Protein AF-A6WVF4-F1 (afdb_monomer)

Mean predicted aligned error: 18.12 Å

Secondary structure (DSSP, 8-state):
--HHHHHHHHHHHHHHHTT--HHHHHHHHT--HHHHHHHHHHTT--S-TT-SPPPHHHHHHHHIIIIIS---HHHHHHT--STT--HHHHHHHHHHHHHHHHHHHT------HHHHHHHHHHSPP--S-HHHHHH--SSTTT-TT-GGG--

Organism: Brucella anthropi (strain ATCC 49188 / DSM 6882 / CCUG 24695 / JCM 21032 / LMG 3331 / NBRC 15819 / NCTC 12168 / Alc 37) (NCBI:txid439375)

Radius of gyration: 32.74 Å; Cα contacts (8 Å, |Δi|>4): 88; chains: 1; bounding box: 73×36×77 Å

Sequence (151 aa):
MSREDKELEAKIVQMVKDGVNQNEIRHQLKIGSKKLQEIVRRNGLNTGKFSAAWSEEELEIVERLHRKEGLSPGKIFKTGLLPGRSKASIATRCYNTTSLLRKQERAAPSISKEHEALMRQSIPDDTRSKTARIMGDPLPGRSALDMRRAA

Nearest PDB structures (foldseek):
  7aav-assembly1_L  TM=3.298E-01  e=8.779E-01  Homo sapiens
  2e18-assembly1_B  TM=4.424E-01  e=1.913E+00  Pyrococcus horikoshii OT3
  6dxo-assembly1_A  TM=4.866E-01  e=5.505E+00  Streptomyces venezuelae ATCC 10712
  8iuh-assembly1_4  TM=2.330E-01  e=1.913E+00  Homo sapiens

InterPro domains:
  IPR001005 SANT/Myb domain [cd00167] (53-96)

Solvent-accessible surface area (backbone atoms only — not comparable to full-atom values): 9274 Å² total; per-residue (Å²): 132,59,74,67,57,53,53,52,49,53,52,51,54,49,43,55,73,73,64,55,54,68,70,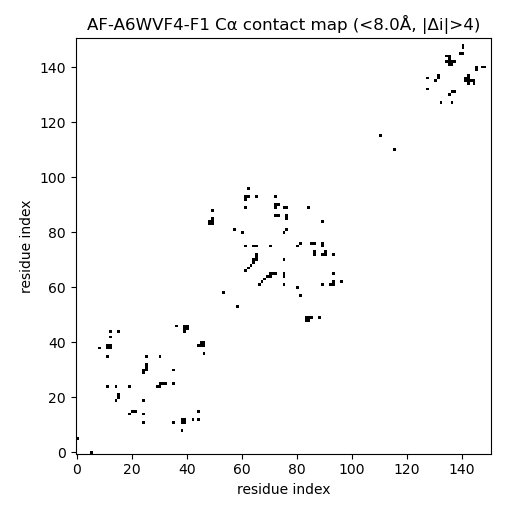55,53,28,64,76,69,70,49,57,73,64,62,54,52,50,54,34,55,75,68,69,43,70,89,58,71,80,68,71,78,81,48,73,69,58,50,51,52,51,45,45,42,41,67,75,66,60,45,51,42,73,56,55,52,70,67,57,82,57,78,73,60,49,54,65,58,48,35,54,48,58,52,49,56,54,50,54,48,52,50,58,73,63,51,62,78,73,75,45,74,65,58,51,51,54,54,56,70,71,50,79,81,79,83,64,52,77,62,33,72,74,72,28,39,90,54,89,87,64,21,94,77,53,66,88,72,80,117

pLDDT: mean 76.62, std 12.69, range [43.72, 91.75]

Foldseek 3Di:
DDPVLVVLLVVLVVCLVVVHDPVVNCVVVVDDPVSSVVSCVVVVNDPPLPPDDQDPVNLVLLCCCCPVVVDALVVSVVVCPDPSHDSVSSNVSSVVVVVVVVVVVPPPPPCPPVNVVVVVVVDDDDPDDPCCVVQNDPPAPGGPPNCPPVD

Structure (mmCIF, N/CA/C/O backbone):
data_AF-A6WVF4-F1
#
_entry.id   AF-A6WVF4-F1
#
loop_
_atom_site.group_PDB
_atom_site.id
_atom_site.type_symbol
_atom_site.label_atom_id
_atom_site.label_alt_id
_atom_site.label_comp_id
_atom_site.label_asym_id
_atom_site.label_entity_id
_atom_site.label_seq_id
_atom_site.pdbx_PDB_ins_code
_atom_site.Cartn_x
_atom_site.Cartn_y
_atom_site.Cartn_z
_atom_site.occupancy
_atom_site.B_iso_or_equiv
_atom_site.auth_seq_id
_atom_site.auth_comp_id
_atom_site.auth_asym_id
_atom_site.auth_atom_id
_atom_site.pdbx_PDB_model_num
ATOM 1 N N . MET A 1 1 ? -5.321 -10.703 38.599 1.00 59.97 1 MET A N 1
ATOM 2 C CA . MET A 1 1 ? -5.997 -9.467 38.145 1.00 59.97 1 MET A CA 1
ATOM 3 C C . MET A 1 1 ? -6.991 -9.055 39.209 1.00 59.97 1 MET A C 1
ATOM 5 O O . MET A 1 1 ? -7.750 -9.921 39.643 1.00 59.97 1 MET A O 1
ATOM 9 N N . SER A 1 2 ? -6.955 -7.797 39.652 1.00 79.81 2 SER A N 1
ATOM 10 C CA . SER A 1 2 ? -7.959 -7.263 40.580 1.00 79.81 2 SER A CA 1
ATOM 11 C C . SER A 1 2 ? -9.338 -7.222 39.897 1.00 79.81 2 SER A C 1
ATOM 13 O O . SER A 1 2 ? -9.430 -7.302 38.668 1.00 79.81 2 SER A O 1
ATOM 15 N N . ARG A 1 3 ? -10.429 -7.141 40.672 1.00 80.94 3 ARG A N 1
ATOM 16 C CA . ARG A 1 3 ? -11.785 -6.965 40.108 1.00 80.94 3 ARG A CA 1
ATOM 17 C C . ARG A 1 3 ? -11.878 -5.692 39.258 1.00 80.94 3 ARG A C 1
ATOM 19 O O . ARG A 1 3 ? -12.453 -5.731 38.177 1.00 80.94 3 ARG A O 1
ATOM 26 N N . GLU A 1 4 ? -11.216 -4.630 39.699 1.00 81.50 4 GLU A N 1
ATOM 27 C CA . GLU A 1 4 ? -11.175 -3.327 39.028 1.00 81.50 4 GLU A CA 1
ATOM 28 C C . GLU A 1 4 ? -10.526 -3.399 37.638 1.00 81.50 4 GLU A C 1
ATOM 30 O O . GLU A 1 4 ? -11.026 -2.805 36.685 1.00 81.50 4 GLU A O 1
ATOM 35 N N . ASP A 1 5 ? -9.452 -4.184 37.481 1.00 82.12 5 ASP A N 1
ATOM 36 C CA . ASP A 1 5 ? -8.812 -4.370 36.174 1.00 82.12 5 ASP A CA 1
ATOM 37 C C . ASP A 1 5 ? -9.736 -5.100 35.182 1.00 82.12 5 ASP A C 1
ATOM 39 O O . ASP A 1 5 ? -9.744 -4.764 34.000 1.00 82.12 5 ASP A O 1
ATOM 43 N N . LYS A 1 6 ? -10.552 -6.059 35.649 1.00 85.06 6 LYS A N 1
ATOM 44 C CA . LYS A 1 6 ? -11.516 -6.783 34.795 1.00 85.06 6 LYS A CA 1
ATOM 45 C C . LYS A 1 6 ? -12.655 -5.884 34.314 1.00 85.06 6 LYS A C 1
ATOM 47 O O . LYS A 1 6 ? -13.064 -5.979 33.159 1.00 85.06 6 LYS A O 1
ATOM 52 N N . GLU A 1 7 ? -13.162 -5.014 35.182 1.00 87.38 7 GLU A N 1
ATOM 53 C CA . GLU A 1 7 ? -14.213 -4.050 34.829 1.00 87.38 7 GLU A CA 1
ATOM 54 C C . GLU A 1 7 ? -13.704 -3.005 33.832 1.00 87.38 7 GLU A C 1
ATOM 56 O O . GLU A 1 7 ? -14.380 -2.676 32.854 1.00 87.38 7 GLU A O 1
ATOM 61 N N . LEU A 1 8 ? -12.472 -2.532 34.033 1.00 86.44 8 LEU A N 1
ATOM 62 C CA . LEU A 1 8 ? -11.804 -1.611 33.123 1.00 86.44 8 LEU A CA 1
ATOM 63 C C . LEU A 1 8 ? -11.554 -2.253 31.749 1.00 86.44 8 LEU A C 1
ATOM 65 O O . LEU A 1 8 ? -11.817 -1.621 30.725 1.00 86.44 8 LEU A O 1
ATOM 69 N N . GLU A 1 9 ? -11.116 -3.516 31.709 1.00 87.00 9 GLU A N 1
ATOM 70 C CA . GLU A 1 9 ? -10.988 -4.291 30.468 1.00 87.00 9 GLU A CA 1
ATOM 71 C C . GLU A 1 9 ? -12.330 -4.421 29.730 1.00 87.00 9 GLU A C 1
ATOM 73 O O . GLU A 1 9 ? -12.400 -4.117 28.537 1.00 87.00 9 GLU A O 1
ATOM 78 N N . ALA A 1 10 ? -13.407 -4.798 30.426 1.00 88.06 10 ALA A N 1
ATOM 79 C CA . ALA A 1 10 ? -14.737 -4.945 29.830 1.00 88.06 10 ALA A CA 1
ATOM 80 C C . ALA A 1 10 ? -15.262 -3.624 29.241 1.00 88.06 10 ALA A C 1
ATOM 82 O O . ALA A 1 10 ? -15.794 -3.599 28.129 1.00 88.06 10 ALA A O 1
ATOM 83 N N . LYS A 1 11 ? -15.049 -2.506 29.945 1.00 88.88 11 LYS A N 1
ATOM 84 C CA . LYS A 1 11 ? -15.460 -1.173 29.488 1.00 88.88 11 LYS A CA 1
ATOM 85 C C . LYS A 1 11 ? -14.690 -0.721 28.244 1.00 88.88 11 LYS A C 1
ATOM 87 O O . LYS A 1 11 ? -15.280 -0.142 27.334 1.00 88.88 11 LYS A O 1
ATOM 92 N N . ILE A 1 12 ? -13.390 -1.015 28.171 1.00 86.25 12 ILE A N 1
ATOM 93 C CA . ILE A 1 12 ? -12.573 -0.759 26.974 1.00 86.25 12 ILE A CA 1
ATOM 94 C C . ILE A 1 12 ? -13.072 -1.589 25.793 1.00 86.25 12 ILE A C 1
ATOM 96 O O . ILE A 1 12 ? -13.254 -1.046 24.707 1.00 86.25 12 ILE A O 1
ATOM 100 N N . VAL A 1 13 ? -13.307 -2.888 25.999 1.00 8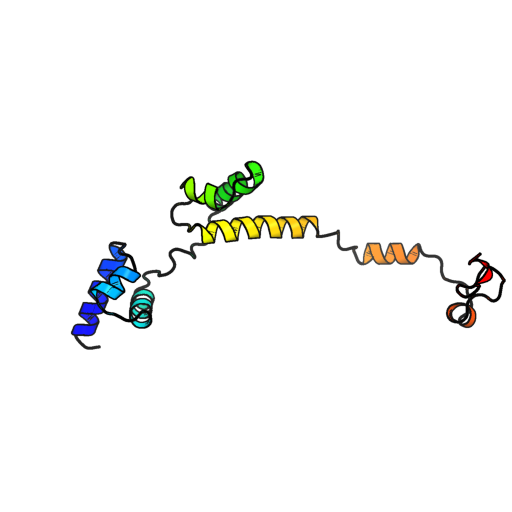6.12 13 VAL A N 1
ATOM 101 C CA . VAL A 1 13 ? -13.819 -3.794 24.959 1.00 86.12 13 VAL A CA 1
ATOM 102 C C . VAL A 1 13 ? -15.142 -3.278 24.400 1.00 86.12 13 VAL A C 1
ATOM 104 O O . VAL A 1 13 ? -15.311 -3.258 23.182 1.00 86.12 13 VAL A O 1
ATOM 107 N N . GLN A 1 14 ? -16.048 -2.819 25.266 1.00 87.62 14 GLN A N 1
ATOM 108 C CA . GLN A 1 14 ? -17.336 -2.274 24.851 1.00 87.62 14 GLN A CA 1
ATOM 109 C C . GLN A 1 14 ? -17.175 -0.998 24.013 1.00 87.62 14 GLN A C 1
ATOM 111 O O . GLN A 1 14 ? -17.619 -0.969 22.872 1.00 87.62 14 GLN A O 1
ATOM 116 N N . MET A 1 15 ? -16.427 0.002 24.493 1.00 84.88 15 MET A N 1
ATOM 117 C CA . MET A 1 15 ? -16.216 1.250 23.738 1.00 84.88 15 MET A CA 1
ATOM 118 C C . MET A 1 15 ? -15.500 1.039 22.397 1.00 84.88 15 MET A C 1
ATOM 120 O O . MET A 1 15 ? -15.745 1.766 21.436 1.00 84.88 15 MET A O 1
ATOM 124 N N . VAL A 1 16 ? -14.610 0.045 22.314 1.00 82.25 16 VAL A N 1
ATOM 125 C CA . VAL A 1 16 ? -13.949 -0.319 21.054 1.00 82.25 16 VAL A CA 1
ATOM 126 C C . VAL A 1 16 ? -14.937 -0.968 20.081 1.00 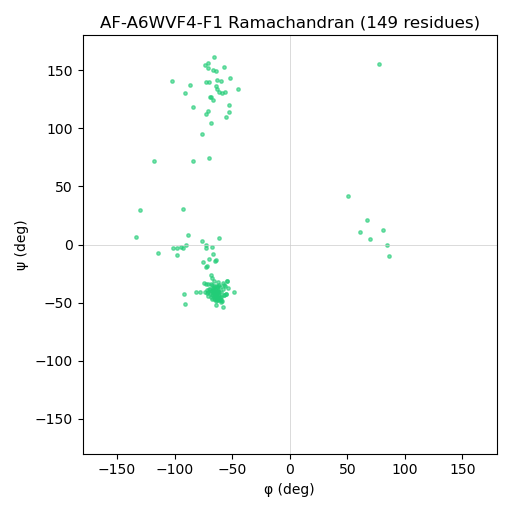82.25 16 VAL A C 1
ATOM 128 O O . VAL A 1 16 ? -14.877 -0.670 18.888 1.00 82.25 16 VAL A O 1
ATOM 131 N N . LYS A 1 17 ? -15.863 -1.808 20.564 1.00 81.00 17 LYS A N 1
ATOM 132 C CA . LYS A 1 17 ? -16.960 -2.363 19.748 1.00 81.00 17 LYS A CA 1
ATOM 133 C C . LYS A 1 17 ? -17.933 -1.281 19.281 1.00 81.00 17 LYS A C 1
ATOM 135 O O . LYS A 1 17 ? -18.353 -1.317 18.130 1.00 81.00 17 LYS A O 1
ATOM 140 N N . ASP A 1 18 ? -18.197 -0.292 20.129 1.00 80.19 18 ASP A N 1
ATOM 141 C CA . ASP A 1 18 ? -19.053 0.861 19.823 1.00 80.19 18 ASP A CA 1
ATOM 142 C C . ASP A 1 18 ? -18.380 1.858 18.851 1.00 80.19 18 ASP A C 1
ATOM 144 O O . ASP A 1 18 ? -18.985 2.838 18.423 1.00 80.19 18 ASP A O 1
ATOM 148 N N . GLY A 1 19 ? -17.121 1.613 18.464 1.00 75.56 19 GLY A N 1
ATOM 149 C CA . GLY A 1 19 ? -16.410 2.390 17.448 1.00 75.56 19 GLY A CA 1
ATOM 150 C C . GLY A 1 19 ? -15.799 3.701 17.948 1.00 75.56 19 GLY A C 1
ATOM 151 O O . GLY A 1 19 ? -15.354 4.507 17.126 1.00 75.56 19 GLY A O 1
ATOM 152 N N . VAL A 1 20 ? -15.732 3.909 19.267 1.00 78.25 20 VAL A N 1
ATOM 153 C CA . VAL A 1 20 ? -15.150 5.110 19.882 1.00 78.25 20 VAL A CA 1
ATOM 154 C C . VAL A 1 20 ? -13.658 5.215 19.548 1.00 78.25 20 VAL A C 1
ATOM 156 O O . VAL A 1 20 ? -12.921 4.225 19.501 1.00 78.25 20 VAL A O 1
ATOM 159 N N . ASN A 1 21 ? -13.184 6.440 19.307 1.00 79.69 21 ASN A N 1
ATOM 160 C CA . ASN A 1 21 ? -11.784 6.686 18.980 1.00 79.69 21 ASN A CA 1
ATOM 161 C C . ASN A 1 21 ? -10.867 6.302 20.159 1.00 79.69 21 ASN A C 1
ATOM 163 O O . ASN A 1 21 ? -11.112 6.666 21.308 1.00 79.69 21 ASN A O 1
ATOM 167 N N . GLN A 1 22 ? -9.748 5.626 19.880 1.00 77.69 22 GLN A N 1
ATOM 168 C CA . GLN A 1 22 ? -8.774 5.224 20.901 1.00 77.69 22 GLN A CA 1
ATOM 169 C C . GLN A 1 22 ? -8.230 6.410 21.706 1.00 77.69 22 GLN A C 1
ATOM 171 O O . GLN A 1 22 ? -7.985 6.272 22.902 1.00 77.69 22 GLN A O 1
ATOM 176 N N . ASN A 1 23 ? -8.064 7.584 21.086 1.00 79.31 23 ASN A N 1
ATOM 177 C CA . ASN A 1 23 ? -7.631 8.779 21.812 1.00 79.31 23 ASN A CA 1
ATOM 178 C C . ASN A 1 23 ? -8.655 9.197 22.871 1.00 79.31 23 ASN A C 1
ATOM 180 O O . ASN A 1 23 ? -8.275 9.523 23.992 1.00 79.31 23 ASN A O 1
ATOM 184 N N . GLU A 1 24 ? -9.935 9.124 22.529 1.00 82.12 24 GLU A N 1
ATOM 185 C CA . GLU A 1 24 ? -11.043 9.486 23.405 1.00 82.12 24 GLU A CA 1
ATOM 186 C C . GLU A 1 24 ? -11.191 8.492 24.562 1.00 82.12 24 GLU A C 1
ATOM 188 O O . GLU A 1 24 ? -11.266 8.908 25.716 1.00 82.12 24 GLU A O 1
ATOM 193 N N . ILE A 1 25 ? -11.060 7.188 24.289 1.00 84.69 25 ILE A N 1
ATOM 194 C CA . ILE A 1 25 ? -11.029 6.132 25.316 1.00 84.69 25 ILE A CA 1
ATOM 195 C C . ILE A 1 25 ? -9.908 6.381 26.338 1.00 84.69 25 ILE A C 1
ATOM 197 O O . ILE A 1 25 ? -10.124 6.259 27.546 1.00 84.69 25 ILE A O 1
ATOM 201 N N . ARG A 1 26 ? -8.707 6.767 25.879 1.00 87.38 26 ARG A N 1
ATOM 202 C CA . ARG A 1 26 ? -7.582 7.079 26.780 1.00 87.38 26 ARG A CA 1
ATOM 203 C C . ARG A 1 26 ? -7.871 8.283 27.668 1.00 87.38 26 ARG A C 1
ATOM 205 O O . ARG A 1 26 ? -7.506 8.246 28.838 1.00 87.38 26 ARG A O 1
ATOM 212 N N . HIS A 1 27 ? -8.497 9.332 27.131 1.00 86.19 27 HIS A N 1
ATOM 213 C CA . HIS A 1 27 ? -8.827 10.530 27.904 1.00 86.19 27 HIS A CA 1
ATOM 214 C C . HIS A 1 27 ? -9.947 10.266 28.914 1.00 86.19 27 HIS A C 1
ATOM 216 O O . HIS A 1 27 ? -9.802 10.641 30.076 1.00 86.19 27 HIS A O 1
ATOM 222 N N . GLN A 1 28 ? -11.012 9.569 28.508 1.00 85.88 28 GLN A N 1
ATOM 223 C CA . GLN A 1 28 ? -12.149 9.258 29.378 1.00 85.88 28 GLN A CA 1
ATOM 224 C C . GLN A 1 28 ? -11.765 8.322 30.527 1.00 85.88 28 GLN A C 1
ATOM 226 O O . GLN A 1 28 ? -12.163 8.547 31.667 1.00 85.88 28 GLN A O 1
ATOM 231 N N . LEU A 1 29 ? -10.966 7.287 30.250 1.00 85.81 29 LEU A N 1
ATOM 232 C CA . LEU A 1 29 ? -10.553 6.320 31.270 1.00 85.81 29 LEU A CA 1
ATOM 233 C C . LEU A 1 29 ? -9.218 6.669 31.949 1.00 85.81 29 LEU A C 1
ATOM 235 O O . LEU A 1 29 ? -8.791 5.949 32.848 1.00 85.81 29 LEU A O 1
ATOM 239 N N . LYS A 1 30 ? -8.545 7.747 31.521 1.00 87.38 30 LYS A N 1
ATOM 240 C CA . LYS A 1 30 ? -7.204 8.156 31.983 1.00 87.38 30 LYS A CA 1
ATOM 241 C C . LYS A 1 30 ? -6.172 7.018 31.922 1.00 87.38 30 LYS A C 1
ATOM 243 O O . LYS A 1 30 ? -5.354 6.848 32.823 1.00 87.38 30 LYS A O 1
ATOM 248 N N . ILE A 1 31 ? -6.200 6.231 30.844 1.00 87.50 31 ILE A N 1
ATOM 249 C CA . ILE A 1 31 ? -5.328 5.058 30.660 1.00 87.50 31 ILE A CA 1
ATOM 250 C C . ILE A 1 31 ? -4.179 5.386 29.701 1.00 87.50 31 ILE A C 1
ATOM 252 O O . ILE A 1 31 ? -4.364 6.026 28.665 1.00 87.50 31 ILE A O 1
ATOM 256 N N . GLY A 1 32 ? -2.983 4.878 30.008 1.00 83.62 32 GLY A N 1
ATOM 257 C CA . GLY A 1 32 ? -1.825 4.954 29.119 1.00 83.62 32 GLY A CA 1
ATOM 258 C C . GLY A 1 32 ? -1.980 4.138 27.826 1.00 83.62 32 GLY A C 1
ATOM 259 O O . GLY A 1 32 ? -2.607 3.078 27.794 1.00 83.62 32 GLY A O 1
ATOM 260 N N . SER A 1 33 ? -1.329 4.593 26.749 1.00 81.12 33 SER A N 1
ATOM 261 C CA . SER A 1 33 ? -1.420 3.969 25.416 1.00 81.12 33 SER A CA 1
ATOM 262 C C . SER A 1 33 ? -1.034 2.484 25.394 1.00 81.12 33 SER A C 1
ATOM 264 O O . SER A 1 33 ? -1.637 1.712 24.654 1.00 81.12 33 SER A O 1
ATOM 266 N N . LYS A 1 34 ? -0.046 2.074 26.203 1.00 82.94 34 LYS A N 1
ATOM 267 C CA . LYS A 1 34 ? 0.411 0.676 26.272 1.00 82.94 34 LYS A CA 1
ATOM 268 C C . LYS A 1 34 ? -0.670 -0.256 26.829 1.00 82.94 34 LYS A C 1
ATOM 270 O O . LYS A 1 34 ? -0.941 -1.280 26.213 1.00 82.94 34 LYS A O 1
ATOM 275 N N . LYS A 1 35 ? -1.322 0.131 27.935 1.00 84.06 35 LYS A N 1
ATOM 276 C CA . LYS A 1 35 ? -2.358 -0.682 28.599 1.00 84.06 35 LYS A CA 1
ATOM 277 C C . LYS A 1 35 ? -3.593 -0.837 27.701 1.00 84.06 35 LYS A C 1
ATOM 279 O O . LYS A 1 35 ? -4.092 -1.944 27.549 1.00 84.06 35 LYS A O 1
ATOM 284 N N . LEU A 1 36 ? -4.012 0.227 27.006 1.00 83.94 36 LEU A N 1
ATOM 285 C CA . LEU A 1 36 ? -5.087 0.143 26.006 1.00 83.94 36 LEU A CA 1
ATOM 286 C C . LEU A 1 36 ? -4.740 -0.835 24.869 1.00 83.94 36 LEU A C 1
ATOM 288 O O . LEU A 1 36 ? -5.535 -1.710 24.545 1.00 83.94 36 LEU A O 1
ATOM 292 N N . GLN A 1 37 ? -3.547 -0.715 24.278 1.00 81.12 37 GLN A N 1
ATOM 293 C CA . GLN A 1 37 ? -3.122 -1.596 23.185 1.00 81.12 37 GLN A CA 1
ATOM 294 C C . GLN A 1 37 ? -2.989 -3.059 23.618 1.00 81.12 37 GLN A C 1
ATOM 296 O O . GLN A 1 37 ? -3.285 -3.952 22.829 1.00 81.12 37 GLN A O 1
ATOM 301 N N . GLU A 1 38 ? -2.544 -3.315 24.848 1.00 84.44 38 GLU A N 1
ATOM 302 C CA . GLU A 1 38 ? -2.436 -4.666 25.396 1.00 84.44 38 GLU A CA 1
ATOM 303 C C . GLU A 1 38 ? -3.808 -5.328 25.549 1.00 84.44 38 GLU A C 1
ATOM 305 O O . GLU A 1 38 ? -3.989 -6.452 25.086 1.00 84.44 38 GLU A O 1
ATOM 310 N N . ILE A 1 39 ? -4.785 -4.612 26.111 1.00 84.00 39 ILE A N 1
ATOM 311 C CA . ILE A 1 39 ? -6.156 -5.107 26.305 1.00 84.00 39 ILE A CA 1
ATOM 312 C C . ILE A 1 39 ? -6.837 -5.353 24.959 1.00 84.00 39 ILE A C 1
ATOM 314 O O . ILE A 1 39 ? -7.471 -6.387 24.753 1.00 84.00 39 ILE A O 1
ATOM 318 N N . VAL A 1 40 ? -6.668 -4.428 24.018 1.00 78.50 40 VAL A N 1
ATOM 319 C CA . VAL A 1 40 ? -7.231 -4.543 22.671 1.00 78.50 40 VAL A CA 1
ATOM 320 C C . VAL A 1 40 ? -6.619 -5.744 21.931 1.00 78.50 40 VAL A C 1
ATOM 322 O O . VAL A 1 40 ? -7.358 -6.571 21.400 1.00 78.50 40 VAL A O 1
ATOM 325 N N . ARG A 1 41 ? -5.293 -5.938 22.015 1.00 79.94 41 ARG A N 1
ATOM 326 C CA . ARG A 1 41 ? -4.596 -7.109 21.453 1.00 79.94 41 ARG A CA 1
ATOM 327 C C . ARG A 1 41 ? -5.038 -8.424 22.102 1.00 79.94 41 ARG A C 1
ATOM 329 O O . ARG A 1 41 ? -5.283 -9.390 21.387 1.00 79.94 41 ARG A O 1
ATOM 336 N N . ARG A 1 42 ? -5.150 -8.466 23.436 1.00 81.38 42 ARG A N 1
ATOM 337 C CA . ARG A 1 42 ? -5.556 -9.662 24.200 1.00 81.38 42 ARG A CA 1
ATOM 338 C C . ARG A 1 42 ? -6.967 -10.123 23.831 1.00 81.38 42 ARG A C 1
ATOM 340 O O . ARG A 1 42 ? -7.215 -11.319 23.778 1.00 81.38 42 ARG A O 1
ATOM 347 N N . ASN A 1 43 ? -7.862 -9.183 23.536 1.00 78.38 43 ASN A N 1
ATOM 348 C CA . ASN A 1 43 ? -9.244 -9.475 23.159 1.00 78.38 43 ASN A CA 1
ATOM 349 C C . ASN A 1 43 ? -9.443 -9.696 21.650 1.00 78.38 43 ASN A C 1
ATOM 351 O O . ASN A 1 43 ? -10.583 -9.747 21.195 1.00 78.38 43 ASN A O 1
ATOM 355 N N . GLY A 1 44 ? -8.366 -9.772 20.855 1.00 67.75 44 GLY A N 1
ATOM 356 C CA . GLY A 1 44 ? -8.460 -9.923 19.397 1.00 67.75 44 GLY A CA 1
ATOM 357 C C . GLY A 1 44 ? -9.186 -8.765 18.702 1.00 67.75 44 GLY A C 1
ATOM 358 O O . GLY A 1 44 ? -9.497 -8.842 17.515 1.00 67.75 44 GLY A O 1
ATOM 359 N N . LEU A 1 45 ? -9.454 -7.679 19.431 1.00 67.38 45 LEU A N 1
ATOM 360 C CA . LEU A 1 45 ? -10.015 -6.461 18.885 1.00 67.38 45 LEU A CA 1
ATOM 361 C C . LEU A 1 45 ? -8.889 -5.815 18.099 1.00 67.38 45 LEU A C 1
ATOM 363 O O . LEU A 1 45 ? -7.849 -5.444 18.635 1.00 67.38 45 LEU A O 1
ATOM 367 N N . ASN A 1 46 ? -9.035 -5.770 16.789 1.00 55.56 46 ASN A N 1
ATOM 368 C CA . ASN A 1 46 ? -7.943 -5.333 15.951 1.00 55.56 46 ASN A CA 1
ATOM 369 C C . ASN A 1 46 ? -7.730 -3.817 16.142 1.00 55.56 46 ASN A C 1
ATOM 371 O O . ASN A 1 46 ? -8.575 -3.010 15.759 1.00 55.56 46 ASN A O 1
ATOM 375 N N . THR A 1 47 ? -6.576 -3.406 16.686 1.00 51.91 47 THR A N 1
ATOM 376 C CA . THR A 1 47 ? -6.065 -2.032 16.498 1.00 51.91 47 THR A CA 1
ATOM 377 C C . THR A 1 47 ? -5.727 -1.764 15.027 1.00 51.91 47 THR A C 1
ATOM 379 O O . THR A 1 47 ? -5.562 -0.616 14.619 1.00 51.91 47 THR A O 1
ATOM 382 N N . GLY A 1 48 ? -5.643 -2.813 14.210 1.00 45.28 48 GLY A N 1
ATOM 383 C CA . GLY A 1 48 ? -5.406 -2.757 12.782 1.00 45.28 48 GLY A CA 1
ATOM 384 C C . GLY A 1 48 ? -6.681 -2.533 11.981 1.00 45.28 48 GLY A C 1
ATOM 385 O O . GLY A 1 48 ? -7.062 -3.388 11.191 1.00 45.28 48 GLY A O 1
ATOM 386 N N . LYS A 1 49 ? -7.243 -1.322 12.038 1.00 47.66 49 LYS A N 1
ATOM 387 C CA . LYS A 1 49 ? -8.085 -0.802 10.940 1.00 47.66 49 LYS A CA 1
ATOM 388 C C . LYS A 1 49 ? -7.317 -0.667 9.603 1.00 47.66 49 LYS A C 1
ATOM 390 O O . LYS A 1 49 ? -7.864 -0.144 8.645 1.00 47.66 49 LYS A O 1
ATOM 395 N N . PHE A 1 50 ? -6.055 -1.109 9.509 1.00 47.44 50 PHE A N 1
ATOM 396 C CA . PHE A 1 50 ? -5.169 -0.796 8.380 1.00 47.44 50 PHE A CA 1
ATOM 397 C C . PHE A 1 50 ? -4.390 -1.972 7.780 1.00 47.44 50 PHE A C 1
ATOM 399 O O . PHE A 1 50 ? -3.574 -1.737 6.894 1.00 47.44 50 PHE A O 1
ATOM 406 N N . SER A 1 51 ? -4.636 -3.217 8.199 1.00 50.72 51 SER A N 1
ATOM 407 C CA . SER A 1 51 ? -3.924 -4.384 7.647 1.00 50.72 51 SER A CA 1
ATOM 408 C C . SER A 1 51 ? -4.852 -5.520 7.213 1.00 50.72 51 SER A C 1
ATOM 410 O O . SER A 1 51 ? -4.459 -6.684 7.241 1.00 50.72 51 SER A O 1
ATOM 412 N N . ALA A 1 52 ? -6.078 -5.215 6.783 1.00 63.62 52 ALA A N 1
ATOM 413 C CA . ALA A 1 52 ? -6.747 -6.145 5.880 1.00 63.62 52 ALA A CA 1
ATOM 414 C C . ALA A 1 52 ? -5.883 -6.244 4.612 1.00 63.62 52 ALA A C 1
ATOM 416 O O . ALA A 1 52 ? -5.453 -5.211 4.084 1.00 63.62 52 ALA A O 1
ATOM 417 N N . ALA A 1 53 ? -5.590 -7.456 4.141 1.00 74.06 53 ALA A N 1
ATOM 418 C CA . ALA A 1 53 ? -5.007 -7.632 2.814 1.00 74.06 53 ALA A CA 1
ATOM 419 C C . ALA A 1 53 ? -5.872 -6.874 1.790 1.00 74.06 53 ALA A C 1
ATOM 421 O O . ALA A 1 53 ? -7.081 -6.751 1.982 1.00 74.06 53 ALA A O 1
ATOM 422 N N . TRP A 1 54 ? -5.253 -6.265 0.779 1.00 81.69 54 TRP A N 1
ATOM 423 C CA . TRP A 1 54 ? -6.004 -5.572 -0.271 1.00 81.69 54 TRP A CA 1
ATOM 424 C C . TRP A 1 54 ? -6.796 -6.605 -1.068 1.00 81.69 54 TRP A C 1
ATOM 426 O O . TRP A 1 54 ? -6.189 -7.557 -1.562 1.00 81.69 54 TRP A O 1
ATOM 436 N N . SER A 1 55 ? -8.115 -6.435 -1.167 1.00 86.00 55 SER A N 1
ATOM 437 C CA . SER A 1 55 ? -8.915 -7.288 -2.047 1.00 86.00 55 SER A CA 1
ATOM 438 C C . SER A 1 55 ? -8.631 -6.940 -3.507 1.00 86.00 55 SER A C 1
ATOM 440 O O . SER A 1 55 ? -8.196 -5.831 -3.824 1.00 86.00 55 SER A O 1
ATOM 442 N N . GLU A 1 56 ? -8.870 -7.888 -4.407 1.00 84.31 56 GLU A N 1
ATOM 443 C CA . GLU A 1 56 ? -8.656 -7.681 -5.841 1.00 84.31 56 GLU A CA 1
ATOM 444 C C . GLU A 1 56 ? -9.536 -6.546 -6.394 1.00 84.31 56 GLU A C 1
ATOM 446 O O . GLU A 1 56 ? -9.059 -5.705 -7.152 1.00 84.31 56 GLU A O 1
ATOM 451 N N . GLU A 1 57 ? -10.764 -6.418 -5.887 1.00 87.12 57 GLU A N 1
ATOM 452 C CA . GLU A 1 57 ? -11.675 -5.308 -6.195 1.00 87.12 57 GLU A CA 1
ATOM 453 C C . GLU A 1 57 ? -11.111 -3.947 -5.753 1.00 87.12 57 GLU A C 1
ATOM 455 O O . GLU A 1 57 ? -11.125 -2.974 -6.511 1.00 87.12 57 GLU A O 1
ATOM 460 N N . GLU A 1 58 ? -10.563 -3.857 -4.533 1.00 88.12 58 GLU A N 1
ATOM 461 C CA . GLU A 1 58 ? -9.941 -2.623 -4.042 1.00 88.12 58 GLU A CA 1
ATOM 462 C C . GLU A 1 58 ? -8.717 -2.242 -4.888 1.00 88.12 58 GLU A C 1
ATOM 464 O O . GLU A 1 58 ? -8.460 -1.058 -5.126 1.00 88.12 58 GLU A O 1
ATOM 469 N N . LEU A 1 59 ? -7.955 -3.240 -5.346 1.00 87.50 59 LEU A N 1
ATOM 470 C CA . LEU A 1 59 ? -6.800 -3.036 -6.216 1.00 87.50 59 LEU A CA 1
ATOM 471 C C . LEU A 1 59 ? -7.208 -2.504 -7.587 1.00 87.50 59 LEU A C 1
ATOM 473 O O . LEU A 1 59 ? -6.580 -1.556 -8.065 1.00 87.50 59 LEU A O 1
ATOM 477 N N . GLU A 1 60 ? -8.263 -3.052 -8.182 1.00 88.75 60 GLU A N 1
ATOM 478 C CA . GLU A 1 60 ? -8.765 -2.609 -9.480 1.00 88.75 60 GLU A CA 1
ATOM 479 C C . GLU A 1 60 ? -9.298 -1.170 -9.418 1.00 88.75 60 GLU A C 1
ATOM 481 O O . GLU A 1 60 ? -9.034 -0.361 -10.312 1.00 88.75 60 GLU A O 1
ATOM 486 N N . ILE A 1 61 ? -9.969 -0.799 -8.322 1.00 89.94 61 ILE A N 1
ATOM 487 C CA . ILE A 1 61 ? -10.412 0.581 -8.083 1.00 89.94 61 ILE A CA 1
ATOM 488 C C . ILE A 1 61 ? -9.212 1.531 -8.015 1.00 89.94 61 ILE A C 1
ATOM 490 O O . ILE A 1 61 ? -9.221 2.583 -8.662 1.00 89.94 61 ILE A O 1
ATOM 494 N N . VAL A 1 62 ? -8.174 1.178 -7.248 1.00 89.12 62 VAL A N 1
ATOM 495 C CA . VAL A 1 62 ? -6.958 1.999 -7.145 1.00 89.12 62 VAL A CA 1
ATOM 496 C C . VAL A 1 62 ? -6.265 2.111 -8.498 1.00 89.12 62 VAL A C 1
ATOM 498 O O . VAL A 1 62 ? -5.864 3.212 -8.874 1.00 89.12 62 VAL A O 1
ATOM 501 N N . GLU A 1 63 ? -6.150 1.017 -9.251 1.00 87.94 63 GLU A N 1
ATOM 502 C CA . GLU A 1 63 ? -5.533 1.041 -10.573 1.00 87.94 63 GLU A CA 1
ATOM 503 C C . GLU A 1 63 ? -6.337 1.907 -11.546 1.00 87.94 63 GLU A C 1
ATOM 505 O O . GLU A 1 63 ? -5.771 2.795 -12.180 1.00 87.94 63 GLU A O 1
ATOM 510 N N . ARG A 1 64 ? -7.658 1.737 -11.626 1.00 89.88 64 ARG A N 1
ATOM 511 C CA . ARG A 1 64 ? -8.510 2.551 -12.500 1.00 89.88 64 ARG A CA 1
ATOM 512 C C . ARG A 1 64 ? -8.379 4.040 -12.178 1.00 89.88 64 ARG A C 1
ATOM 514 O O . ARG A 1 64 ? -8.040 4.828 -13.059 1.00 89.88 64 ARG A O 1
ATOM 521 N N . LEU A 1 65 ? -8.580 4.424 -10.919 1.00 90.62 65 LEU A N 1
ATOM 522 C CA . LEU A 1 65 ? -8.605 5.834 -10.526 1.00 90.62 65 LEU A CA 1
ATOM 523 C C . LEU A 1 65 ? -7.217 6.484 -10.593 1.00 90.62 65 LEU A C 1
ATOM 525 O O . LEU A 1 65 ? -7.080 7.628 -11.021 1.00 90.62 65 LEU A O 1
ATOM 529 N N . HIS A 1 66 ? -6.168 5.780 -10.166 1.00 90.06 66 HIS A N 1
ATOM 530 C CA . HIS A 1 66 ? -4.825 6.352 -10.133 1.00 90.06 66 HIS A CA 1
ATOM 531 C C . HIS A 1 66 ? -4.131 6.304 -11.498 1.00 90.06 66 HIS A C 1
ATOM 533 O O . HIS A 1 66 ? -3.470 7.269 -11.874 1.00 90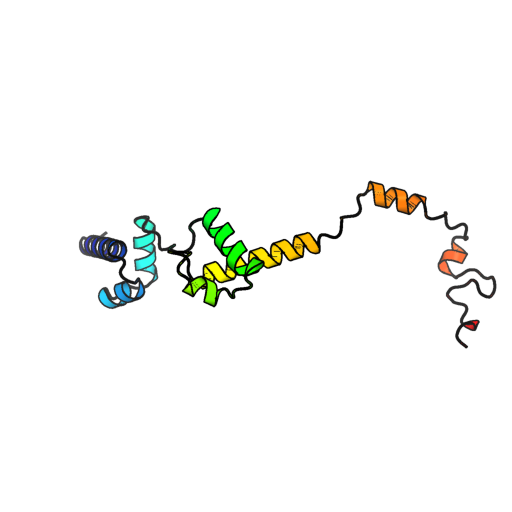.06 66 HIS A O 1
ATOM 539 N N . ARG A 1 67 ? -4.277 5.200 -12.244 1.00 83.19 67 ARG A N 1
ATOM 540 C CA . ARG A 1 67 ? -3.570 4.967 -13.513 1.00 83.19 67 ARG A CA 1
ATOM 541 C C . ARG A 1 67 ? -4.354 5.468 -14.718 1.00 83.19 67 ARG A C 1
ATOM 543 O O . ARG A 1 67 ? -3.780 6.175 -15.536 1.00 83.19 67 ARG A O 1
ATOM 550 N N . LYS A 1 68 ? -5.633 5.092 -14.850 1.00 85.19 68 LYS A N 1
ATOM 551 C CA . LYS A 1 68 ? -6.436 5.465 -16.031 1.00 85.19 68 LYS A CA 1
ATOM 552 C C . LYS A 1 68 ? -6.919 6.910 -15.939 1.00 85.19 68 LYS A C 1
ATOM 554 O O . LYS A 1 68 ? -6.866 7.631 -16.925 1.00 85.19 68 LYS A O 1
ATOM 559 N N . GLU A 1 69 ? -7.344 7.336 -14.753 1.00 89.25 69 GLU A N 1
ATOM 560 C CA . GLU A 1 69 ? -7.903 8.680 -14.541 1.00 89.25 69 GLU A CA 1
ATOM 561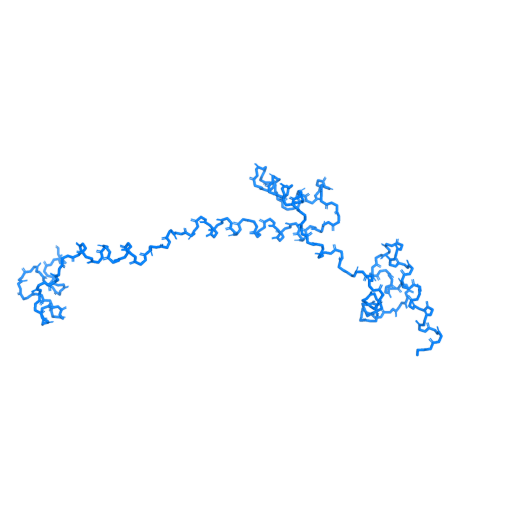 C C . GLU A 1 69 ? -6.888 9.691 -13.975 1.00 89.25 69 GLU A C 1
ATOM 563 O O . GLU A 1 69 ? -7.175 10.886 -13.905 1.00 89.25 69 GLU A O 1
ATOM 568 N N . GLY A 1 70 ? -5.694 9.246 -13.563 1.00 87.44 70 GLY A N 1
ATOM 569 C CA . GLY A 1 70 ? -4.627 10.134 -13.083 1.00 87.44 70 GLY A CA 1
ATOM 570 C C . GLY A 1 70 ? -4.934 10.839 -11.755 1.00 87.44 70 GLY A C 1
ATOM 571 O O . GLY A 1 70 ? -4.349 11.880 -11.443 1.00 87.44 70 GLY A O 1
ATOM 572 N N . LEU A 1 71 ? -5.866 10.317 -10.954 1.00 91.75 71 LEU A N 1
ATOM 573 C CA . LEU A 1 71 ? -6.268 10.952 -9.704 1.00 91.75 71 LEU A CA 1
ATOM 574 C C . LEU A 1 71 ? -5.180 10.815 -8.634 1.00 91.75 71 LEU A C 1
ATOM 576 O O . LEU A 1 71 ? -4.561 9.764 -8.446 1.00 91.75 71 LEU A O 1
ATOM 580 N N . SER A 1 72 ? -4.976 11.887 -7.865 1.00 90.12 72 SER A N 1
ATOM 581 C CA . SER A 1 72 ? -4.077 11.847 -6.713 1.00 90.12 72 SER A CA 1
ATOM 582 C C . SER A 1 72 ? -4.682 11.006 -5.580 1.00 90.12 72 SER A C 1
ATOM 584 O O . SER A 1 72 ? -5.907 10.989 -5.420 1.00 90.12 72 SER A O 1
ATOM 586 N N . PRO A 1 73 ? -3.864 10.379 -4.712 1.00 89.38 73 PRO A N 1
ATOM 587 C CA . PRO A 1 73 ? -4.372 9.572 -3.598 1.00 89.38 73 PRO A CA 1
ATOM 588 C C . PRO A 1 73 ? -5.354 10.324 -2.690 1.00 89.38 73 PRO A C 1
ATOM 590 O O . PRO A 1 73 ? -6.294 9.750 -2.147 1.00 89.38 73 PRO A O 1
ATOM 593 N N . GLY A 1 74 ? -5.167 11.641 -2.549 1.00 88.62 74 GLY A N 1
ATOM 594 C CA . GLY A 1 74 ? -6.083 12.497 -1.800 1.00 88.62 74 GLY A CA 1
ATOM 595 C C . GLY A 1 74 ? -7.455 12.655 -2.457 1.00 88.62 74 GLY A C 1
ATOM 596 O O . GLY A 1 74 ? -8.443 12.746 -1.735 1.00 88.62 74 GLY A O 1
ATOM 597 N N . LYS A 1 75 ? -7.534 12.674 -3.794 1.00 91.31 75 LYS A N 1
ATOM 598 C CA . LYS A 1 75 ? -8.813 12.674 -4.519 1.00 91.31 75 LYS A CA 1
ATOM 599 C C . LYS A 1 75 ? -9.479 11.301 -4.451 1.00 91.31 75 LYS A C 1
ATOM 601 O O . LYS A 1 75 ? -10.668 11.246 -4.177 1.00 91.31 75 LYS A O 1
ATOM 606 N N . ILE A 1 76 ? -8.705 10.222 -4.584 1.00 89.50 76 ILE A N 1
ATOM 607 C CA . ILE A 1 76 ? -9.197 8.840 -4.451 1.00 89.50 76 ILE A CA 1
ATOM 608 C C . ILE A 1 76 ? -9.803 8.605 -3.064 1.00 89.50 76 ILE A C 1
ATOM 610 O O . ILE A 1 76 ? -10.867 8.022 -2.943 1.00 89.50 76 ILE A O 1
ATOM 614 N N . PHE A 1 77 ? -9.185 9.121 -2.001 1.00 88.88 77 PHE A N 1
ATOM 615 C CA . PHE A 1 77 ? -9.771 9.020 -0.663 1.00 88.88 77 PHE A CA 1
ATOM 616 C C . PHE A 1 77 ? -11.128 9.739 -0.550 1.00 88.88 77 PHE A C 1
ATOM 618 O O . PHE A 1 77 ? -12.026 9.261 0.135 1.00 88.88 77 PHE A O 1
ATOM 625 N N . LYS A 1 78 ? -11.298 10.875 -1.239 1.00 89.06 78 LYS A N 1
ATOM 626 C CA . LYS A 1 78 ? -12.544 11.658 -1.208 1.00 89.06 78 LYS A CA 1
ATOM 627 C C . LYS A 1 78 ? -13.697 11.011 -1.975 1.00 89.06 78 LYS A C 1
ATOM 629 O O . LYS A 1 78 ? -14.834 11.380 -1.715 1.00 89.06 78 LYS A O 1
ATOM 634 N N . THR A 1 79 ? -13.436 10.078 -2.893 1.00 87.19 79 THR A N 1
ATOM 635 C CA . THR A 1 79 ? -14.517 9.383 -3.612 1.00 87.19 79 THR A CA 1
ATOM 636 C C . THR A 1 79 ? -15.273 8.405 -2.715 1.00 87.19 79 THR A C 1
ATOM 638 O O . THR A 1 79 ? -16.377 8.005 -3.060 1.00 87.19 79 THR A O 1
ATOM 641 N N . GLY A 1 80 ? -14.694 8.005 -1.576 1.00 85.38 80 GLY A N 1
ATOM 642 C CA . GLY A 1 80 ? -15.331 7.086 -0.629 1.00 85.38 80 GLY A CA 1
ATOM 643 C C . GLY A 1 80 ? -15.459 5.641 -1.127 1.00 85.38 80 GLY A C 1
ATOM 644 O O . GLY A 1 80 ? -16.013 4.812 -0.417 1.00 85.38 80 GLY A O 1
ATOM 645 N N . LEU A 1 81 ? -14.913 5.319 -2.305 1.00 84.88 81 LEU A N 1
ATOM 646 C CA . LEU A 1 81 ? -15.017 3.997 -2.941 1.00 84.88 81 LEU A CA 1
ATOM 647 C C . LEU A 1 81 ? -14.216 2.893 -2.233 1.00 84.88 81 LEU A C 1
ATOM 649 O O . LEU A 1 81 ? -14.396 1.720 -2.534 1.00 84.88 81 LEU A O 1
ATOM 653 N N . LEU A 1 82 ? -13.329 3.260 -1.306 1.00 84.56 82 LEU A N 1
ATOM 654 C CA . LEU A 1 82 ? -12.511 2.336 -0.517 1.00 84.56 82 LEU A CA 1
ATOM 655 C C . LEU A 1 82 ? -12.851 2.492 0.974 1.00 84.56 82 LEU A C 1
ATOM 657 O O . LEU A 1 82 ? -12.065 3.080 1.732 1.00 84.56 82 LEU A O 1
ATOM 661 N N . PRO A 1 83 ? -14.041 2.033 1.407 1.00 78.38 83 PRO A N 1
ATOM 662 C CA . PRO A 1 83 ? -14.462 2.153 2.794 1.00 78.38 83 PRO A CA 1
ATOM 663 C C . PRO A 1 83 ? -13.520 1.353 3.701 1.00 78.38 83 PRO A C 1
ATOM 665 O O . PRO A 1 83 ? -13.151 0.220 3.418 1.00 78.38 83 PRO A O 1
ATOM 668 N N . GLY A 1 84 ? -13.091 1.962 4.806 1.00 78.62 84 GLY A N 1
ATOM 669 C CA . GLY A 1 84 ? -12.161 1.332 5.750 1.00 78.62 84 GLY A CA 1
ATOM 670 C C . GLY A 1 84 ? -10.675 1.505 5.416 1.00 78.62 84 GLY A C 1
ATOM 671 O O . GLY A 1 84 ? -9.837 1.250 6.281 1.00 78.62 84 GLY A O 1
ATOM 672 N N . ARG A 1 85 ? -10.314 2.025 4.234 1.00 82.81 85 ARG A N 1
ATOM 673 C CA . ARG A 1 85 ? -8.921 2.372 3.906 1.00 82.81 85 ARG A CA 1
ATOM 674 C C . ARG A 1 85 ? -8.613 3.820 4.273 1.00 82.81 85 ARG A C 1
ATOM 676 O O . ARG A 1 85 ? -9.334 4.747 3.915 1.00 82.81 85 ARG A O 1
ATOM 683 N N . SER A 1 86 ? -7.505 4.043 4.982 1.00 85.88 86 SER A N 1
ATOM 684 C CA . SER A 1 86 ? -7.026 5.408 5.231 1.00 85.88 86 SER A CA 1
ATOM 685 C C . SER A 1 86 ? -6.408 6.018 3.980 1.00 85.88 86 SER A C 1
ATOM 687 O O . SER A 1 86 ? -5.815 5.326 3.151 1.00 85.88 86 SER A O 1
ATOM 689 N N . LYS A 1 87 ? -6.423 7.354 3.917 1.00 85.94 87 LYS A N 1
ATOM 690 C CA . LYS A 1 87 ? -5.681 8.134 2.917 1.00 85.94 87 LYS A CA 1
ATOM 691 C C . LYS A 1 87 ? -4.217 7.692 2.788 1.00 85.94 87 LYS A C 1
ATOM 693 O O . LYS A 1 87 ? -3.701 7.615 1.678 1.00 85.94 87 LYS A O 1
ATOM 698 N N . ALA A 1 88 ? -3.555 7.399 3.910 1.00 84.75 88 ALA A N 1
ATOM 699 C CA . ALA A 1 88 ? -2.173 6.926 3.922 1.00 84.75 88 ALA A CA 1
ATOM 700 C C . ALA A 1 88 ? -2.033 5.547 3.257 1.00 84.75 88 ALA A C 1
ATOM 702 O O . ALA A 1 88 ? -1.167 5.374 2.408 1.00 84.75 88 ALA A O 1
ATOM 703 N N . SER A 1 89 ? -2.924 4.602 3.578 1.00 85.81 89 SER A N 1
ATOM 704 C CA . SER A 1 89 ? -2.933 3.264 2.971 1.00 85.81 89 SER A CA 1
ATOM 705 C C . SER A 1 89 ? -3.116 3.329 1.450 1.00 85.81 89 SER A C 1
ATOM 707 O O . SER A 1 89 ? -2.351 2.712 0.708 1.00 85.81 89 SER A O 1
ATOM 709 N N . ILE A 1 90 ? -4.064 4.151 0.985 1.00 88.88 90 ILE A N 1
ATOM 710 C CA . ILE A 1 90 ? -4.310 4.388 -0.444 1.00 88.88 90 ILE A CA 1
ATOM 711 C C . ILE A 1 90 ? -3.066 4.986 -1.110 1.00 88.88 90 ILE A C 1
ATOM 713 O O . ILE A 1 90 ? -2.627 4.490 -2.143 1.00 88.88 90 ILE A O 1
ATOM 717 N N . ALA A 1 91 ? -2.450 6.008 -0.504 1.00 89.62 91 ALA A N 1
ATOM 718 C CA . ALA A 1 91 ? -1.243 6.633 -1.042 1.00 89.62 91 ALA A CA 1
ATOM 719 C C . ALA A 1 91 ? -0.084 5.639 -1.177 1.00 89.62 91 ALA A C 1
ATOM 721 O O . ALA A 1 91 ? 0.515 5.544 -2.247 1.00 89.62 91 ALA A O 1
ATOM 722 N N . THR A 1 92 ? 0.192 4.854 -0.132 1.00 88.81 92 THR A N 1
ATOM 723 C CA . THR A 1 92 ? 1.206 3.796 -0.183 1.00 88.81 92 THR A CA 1
ATOM 724 C C . THR A 1 92 ? 0.932 2.826 -1.327 1.00 88.81 92 THR A C 1
ATOM 726 O O . THR A 1 92 ? 1.859 2.461 -2.050 1.00 88.81 92 THR A O 1
ATOM 729 N N . ARG A 1 93 ? -0.331 2.435 -1.542 1.00 88.69 93 ARG A N 1
ATOM 730 C CA . ARG A 1 93 ? -0.669 1.516 -2.629 1.00 88.69 93 ARG A CA 1
ATOM 731 C C . ARG A 1 93 ? -0.453 2.142 -4.006 1.00 88.69 93 ARG A C 1
ATOM 733 O O . ARG A 1 93 ? 0.222 1.514 -4.814 1.00 88.69 93 ARG A O 1
ATOM 740 N N . CYS A 1 94 ? -0.914 3.371 -4.233 1.00 88.44 94 CYS A N 1
ATOM 741 C CA . CYS A 1 94 ? -0.704 4.110 -5.484 1.00 88.44 94 CYS A CA 1
ATOM 742 C C . CYS A 1 94 ? 0.787 4.232 -5.864 1.00 88.44 94 CYS A C 1
ATOM 744 O O . CYS A 1 94 ? 1.181 4.039 -7.020 1.00 88.44 94 CYS A O 1
ATOM 746 N N . TYR A 1 95 ? 1.648 4.526 -4.887 1.00 86.69 95 TYR A N 1
ATOM 747 C CA . TYR A 1 95 ? 3.088 4.648 -5.132 1.00 86.69 95 TYR A CA 1
ATOM 748 C C . TYR A 1 95 ? 3.777 3.293 -5.332 1.00 86.69 95 TYR A C 1
ATOM 750 O O . TYR A 1 95 ? 4.695 3.181 -6.141 1.00 86.69 95 TYR A O 1
ATOM 758 N N . ASN A 1 96 ? 3.309 2.241 -4.660 1.00 85.19 96 ASN A N 1
ATOM 759 C CA . ASN A 1 96 ? 3.816 0.888 -4.885 1.00 85.19 96 ASN A CA 1
ATOM 760 C C . ASN A 1 96 ? 3.411 0.335 -6.257 1.00 85.19 96 ASN A C 1
ATOM 762 O O . ASN A 1 96 ? 4.217 -0.318 -6.912 1.00 85.19 96 ASN A O 1
ATOM 766 N N . THR A 1 97 ? 2.193 0.610 -6.730 1.00 78.81 97 THR A N 1
ATOM 767 C CA . THR A 1 97 ? 1.763 0.195 -8.075 1.00 78.81 97 THR A CA 1
ATOM 768 C C . THR A 1 97 ? 2.586 0.883 -9.162 1.00 78.81 97 THR A C 1
ATOM 770 O O . THR A 1 97 ? 3.027 0.237 -10.107 1.00 78.81 97 THR A O 1
ATOM 773 N N . THR A 1 98 ? 2.875 2.176 -9.003 1.00 74.94 98 THR A N 1
ATOM 774 C CA . THR A 1 98 ? 3.706 2.923 -9.963 1.00 74.94 98 THR A CA 1
ATOM 775 C C . THR A 1 98 ? 5.182 2.519 -9.907 1.00 74.94 98 THR A C 1
ATOM 777 O O . THR A 1 98 ? 5.844 2.481 -10.944 1.00 74.94 98 THR A O 1
ATOM 780 N N . SER A 1 99 ? 5.715 2.169 -8.732 1.00 72.88 99 SER A N 1
ATOM 781 C CA . SER A 1 99 ? 7.099 1.697 -8.601 1.00 72.88 99 SER A CA 1
ATOM 782 C C . SER A 1 99 ? 7.304 0.285 -9.160 1.00 72.88 99 SER A C 1
ATOM 784 O O . SER A 1 99 ? 8.311 0.046 -9.826 1.00 72.88 99 SER A O 1
ATOM 786 N N . LEU A 1 100 ? 6.347 -0.628 -8.955 1.00 67.88 100 LEU A N 1
ATOM 787 C CA . LEU A 1 100 ? 6.365 -1.974 -9.537 1.00 67.88 100 LEU A CA 1
ATOM 788 C C . LEU A 1 100 ? 6.351 -1.925 -11.067 1.00 67.88 100 LEU A C 1
ATOM 790 O O . LEU A 1 100 ? 7.150 -2.612 -11.698 1.00 67.88 100 LEU A O 1
ATOM 794 N N . LEU A 1 101 ? 5.518 -1.060 -11.650 1.00 65.00 101 LEU A N 1
ATOM 795 C CA . LEU A 1 101 ? 5.484 -0.840 -13.097 1.00 65.00 101 LEU A CA 1
ATOM 796 C C . LEU A 1 101 ? 6.808 -0.279 -13.612 1.00 65.00 101 LEU A C 1
ATOM 798 O O . LEU A 1 101 ? 7.384 -0.845 -14.530 1.00 65.00 101 LEU A O 1
ATOM 802 N N . ARG A 1 102 ? 7.375 0.744 -12.957 1.00 63.09 102 ARG A N 1
ATOM 803 C CA . ARG A 1 102 ? 8.714 1.242 -13.321 1.00 63.09 102 ARG A CA 1
ATOM 804 C C . ARG A 1 102 ? 9.783 0.164 -13.235 1.00 63.09 102 ARG A C 1
ATOM 806 O O . ARG A 1 102 ? 10.744 0.209 -13.991 1.00 63.09 102 ARG A O 1
ATOM 813 N N . LYS A 1 103 ? 9.658 -0.780 -12.304 1.00 62.91 103 LYS A N 1
ATOM 814 C CA . LYS A 1 103 ? 10.589 -1.903 -12.183 1.00 62.91 103 LYS A CA 1
ATOM 815 C C . LYS A 1 103 ? 10.401 -2.921 -13.308 1.00 62.91 103 LYS A C 1
ATOM 817 O O . LYS A 1 103 ? 11.395 -3.483 -13.738 1.00 62.91 103 LYS A O 1
ATOM 822 N N . GLN A 1 104 ? 9.178 -3.130 -13.794 1.00 61.72 104 GLN A N 1
ATOM 823 C CA . GLN A 1 104 ? 8.901 -3.948 -14.980 1.00 61.72 104 GLN A CA 1
ATOM 824 C C . GLN A 1 104 ? 9.359 -3.254 -16.272 1.00 61.72 104 GLN A C 1
ATOM 826 O O . GLN A 1 104 ? 10.001 -3.884 -17.098 1.00 61.72 104 GLN A O 1
ATOM 831 N N . GLU A 1 105 ? 9.126 -1.949 -16.416 1.00 60.25 105 GLU A N 1
ATOM 832 C CA . GLU A 1 105 ? 9.582 -1.150 -17.563 1.00 60.25 105 GLU A CA 1
ATOM 833 C C . GLU A 1 105 ? 11.112 -0.999 -17.597 1.00 60.25 105 GLU A C 1
ATOM 835 O O . GLU A 1 105 ? 11.718 -0.985 -18.664 1.00 60.25 105 GLU A O 1
ATOM 840 N N . ARG A 1 106 ? 11.756 -0.900 -16.425 1.00 54.97 106 ARG A N 1
ATOM 841 C CA . ARG A 1 106 ? 13.223 -0.871 -16.272 1.00 54.97 106 ARG A CA 1
ATOM 842 C C . ARG A 1 106 ? 13.847 -2.241 -16.088 1.00 54.97 106 ARG A C 1
ATOM 844 O O . ARG A 1 106 ? 15.070 -2.314 -15.952 1.00 54.97 106 ARG A O 1
ATOM 851 N N . ALA A 1 107 ? 13.060 -3.313 -16.071 1.00 57.50 107 ALA A N 1
ATOM 852 C CA . A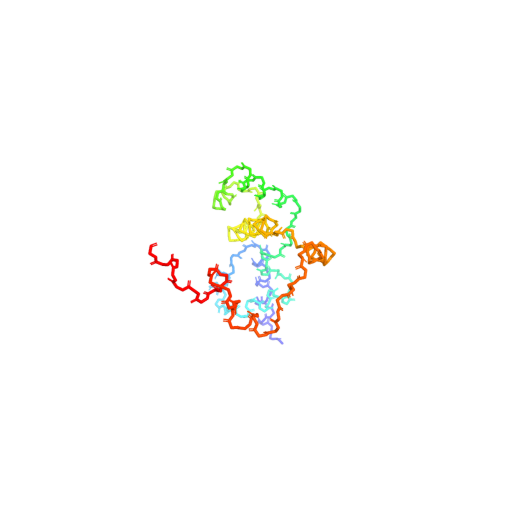LA A 1 107 ? 13.601 -4.638 -16.293 1.00 57.50 107 ALA A CA 1
ATOM 853 C C . ALA A 1 107 ? 13.990 -4.682 -17.771 1.00 57.50 107 ALA A C 1
ATOM 855 O O . ALA A 1 107 ? 13.300 -5.262 -18.603 1.00 57.50 107 ALA A O 1
ATOM 856 N N . ALA A 1 108 ? 15.095 -4.005 -18.099 1.00 57.41 108 ALA A N 1
ATOM 857 C CA . ALA A 1 108 ? 15.833 -4.274 -19.309 1.00 57.41 108 ALA A CA 1
ATOM 858 C C . ALA A 1 108 ? 15.945 -5.799 -19.403 1.00 57.41 108 ALA A C 1
ATOM 860 O O . ALA A 1 108 ? 16.203 -6.434 -18.370 1.00 57.41 108 ALA A O 1
ATOM 861 N N . PRO A 1 109 ? 15.687 -6.394 -20.578 1.00 63.31 109 PRO A N 1
ATOM 862 C CA . PRO A 1 109 ? 15.795 -7.830 -20.729 1.00 63.31 109 PRO A CA 1
ATOM 863 C C . PRO A 1 109 ? 17.179 -8.223 -20.224 1.00 63.31 109 PRO A C 1
ATOM 865 O O . PRO A 1 109 ? 18.193 -7.781 -20.763 1.00 63.31 109 PRO A O 1
ATOM 868 N N . SER A 1 110 ? 17.215 -8.976 -19.122 1.00 66.94 110 SER A N 1
ATOM 869 C CA . SER A 1 110 ? 18.444 -9.589 -18.643 1.00 66.94 110 SER A CA 1
ATOM 870 C C . SER A 1 110 ? 18.960 -10.401 -19.816 1.00 66.94 110 SER A C 1
ATOM 872 O O . SER A 1 110 ? 18.322 -11.385 -20.191 1.00 66.94 110 SER A O 1
ATOM 874 N N . ILE A 1 111 ? 20.059 -9.955 -20.424 1.00 74.44 111 ILE A N 1
ATOM 875 C CA . ILE A 1 111 ? 20.705 -10.667 -21.521 1.00 74.44 111 ILE A CA 1
ATOM 876 C C . ILE A 1 111 ? 20.930 -12.089 -21.006 1.00 74.44 111 ILE A C 1
ATOM 878 O O . ILE A 1 111 ? 21.512 -12.291 -19.938 1.00 74.44 111 ILE A O 1
ATOM 882 N N . SER A 1 112 ? 20.348 -13.077 -21.687 1.00 80.38 112 SER A N 1
ATOM 883 C CA . SER A 1 112 ? 20.506 -14.463 -21.265 1.00 80.38 112 SER A CA 1
ATOM 884 C C . SER A 1 112 ? 21.980 -14.841 -21.394 1.00 80.38 112 SER A C 1
ATOM 886 O O . SER A 1 112 ? 22.685 -14.341 -22.273 1.00 80.38 112 SER A O 1
ATOM 888 N N . LYS A 1 113 ? 22.463 -15.754 -20.545 1.00 82.50 113 LYS A N 1
ATOM 889 C CA . LYS A 1 113 ? 23.852 -16.241 -20.634 1.00 82.50 113 LYS A CA 1
ATOM 890 C C . LYS A 1 113 ? 24.186 -16.782 -22.029 1.00 82.50 113 LYS A C 1
ATOM 892 O O . LYS A 1 113 ? 25.321 -16.670 -22.479 1.00 82.50 113 LYS A O 1
ATOM 897 N N . GLU A 1 114 ? 23.188 -17.334 -22.712 1.00 84.75 114 GLU A N 1
ATOM 898 C CA . GLU A 1 114 ? 23.289 -17.821 -24.088 1.00 84.75 114 GLU A CA 1
ATOM 899 C C . GLU A 1 114 ? 23.480 -16.675 -25.087 1.00 84.75 114 GLU A C 1
ATOM 901 O O . GLU A 1 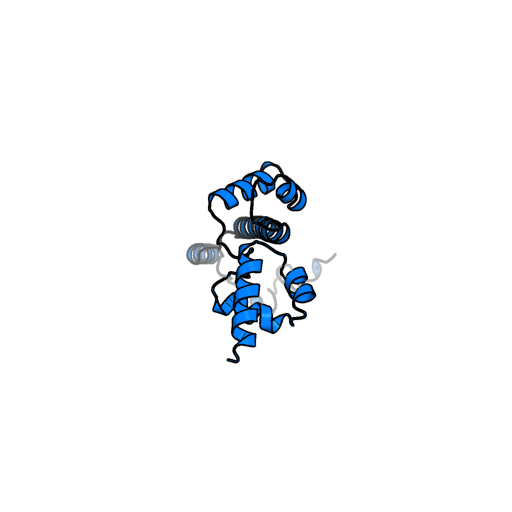114 ? 24.372 -16.737 -25.931 1.00 84.75 114 GLU A O 1
ATOM 906 N N . HIS A 1 115 ? 22.707 -15.592 -24.957 1.00 84.00 115 HIS A N 1
ATOM 907 C CA . HIS A 1 115 ? 22.856 -14.415 -25.810 1.00 84.00 115 HIS A CA 1
ATOM 908 C C . HIS A 1 115 ? 24.200 -13.708 -25.569 1.00 84.00 115 HIS A C 1
ATOM 910 O O . HIS A 1 115 ? 24.853 -13.296 -26.526 1.00 84.00 115 HIS A O 1
ATOM 916 N N . GLU A 1 116 ? 24.674 -13.652 -24.317 1.00 84.00 116 GLU A N 1
ATOM 917 C CA . GLU A 1 116 ? 26.029 -13.174 -24.009 1.00 84.00 116 GLU A CA 1
ATOM 918 C C . GLU A 1 116 ? 27.114 -14.027 -24.673 1.00 84.00 116 GLU A C 1
ATOM 920 O O . GLU A 1 116 ? 28.075 -13.484 -25.217 1.00 84.00 116 GLU A O 1
ATOM 925 N N . ALA A 1 117 ? 26.991 -15.356 -24.617 1.00 86.31 117 ALA A N 1
ATOM 926 C CA . ALA A 1 117 ? 27.966 -16.262 -25.218 1.00 86.31 117 ALA A CA 1
ATOM 927 C C . ALA A 1 117 ? 28.024 -16.089 -26.742 1.00 86.31 117 ALA A C 1
ATOM 929 O O . ALA A 1 117 ? 29.112 -16.027 -27.312 1.00 86.31 117 ALA A O 1
ATOM 930 N N . LEU A 1 118 ? 26.865 -15.930 -27.381 1.00 89.44 118 LEU A N 1
ATOM 931 C CA . LEU A 1 118 ? 26.759 -15.710 -28.820 1.00 89.44 118 LEU A CA 1
ATOM 932 C C . LEU A 1 118 ? 27.352 -14.353 -29.233 1.00 89.44 118 LEU A C 1
ATOM 934 O O . LEU A 1 118 ? 28.095 -14.274 -30.209 1.00 89.44 118 LEU A O 1
ATOM 938 N N . MET A 1 119 ? 27.121 -13.298 -28.442 1.00 85.12 119 MET A N 1
ATOM 939 C CA . MET A 1 119 ? 27.782 -12.008 -28.661 1.00 85.12 119 MET A CA 1
ATOM 940 C C . MET A 1 119 ? 29.301 -12.102 -28.487 1.00 85.12 119 MET A C 1
ATOM 942 O O . MET A 1 119 ? 30.031 -11.545 -29.301 1.00 85.12 119 MET A O 1
ATOM 946 N N . ARG A 1 120 ? 29.804 -12.847 -27.491 1.00 82.12 120 ARG A N 1
ATOM 947 C CA . ARG A 1 120 ? 31.254 -13.060 -27.319 1.00 82.12 120 ARG A CA 1
ATOM 948 C C . ARG A 1 120 ? 31.880 -13.793 -28.505 1.00 82.12 120 ARG A C 1
ATOM 950 O O . ARG A 1 120 ? 32.967 -13.417 -28.913 1.00 82.12 120 ARG A O 1
ATOM 957 N N . GLN A 1 121 ? 31.194 -14.781 -29.078 1.00 84.69 121 GLN A N 1
ATOM 958 C CA . GLN A 1 121 ? 31.662 -15.502 -30.270 1.00 84.69 121 GLN A CA 1
ATOM 959 C C . GLN A 1 121 ? 31.671 -14.633 -31.536 1.00 84.69 121 GLN A C 1
ATOM 961 O O . GLN A 1 121 ? 32.449 -14.889 -32.449 1.00 84.69 121 GLN A O 1
ATOM 966 N N . SER A 1 122 ? 30.819 -13.605 -31.597 1.00 83.50 122 SER A N 1
ATOM 967 C CA . SER A 1 122 ? 30.785 -12.661 -32.723 1.00 83.50 122 SER A CA 1
ATOM 968 C C . SER A 1 122 ? 31.946 -11.659 -32.725 1.00 83.50 122 SER A C 1
ATOM 970 O O . SER A 1 122 ? 32.186 -11.004 -33.738 1.00 83.50 122 SER A O 1
ATOM 972 N N . ILE A 1 123 ? 32.664 -11.531 -31.603 1.00 81.12 123 ILE A N 1
ATOM 973 C CA . ILE A 1 123 ? 33.837 -10.666 -31.482 1.00 81.12 123 ILE A CA 1
ATOM 974 C C . ILE A 1 123 ? 35.044 -11.452 -32.013 1.00 81.12 123 ILE A C 1
ATOM 976 O O . ILE A 1 123 ? 35.369 -12.492 -31.442 1.00 81.12 123 ILE A O 1
ATOM 980 N N . PRO A 1 124 ? 35.720 -10.986 -33.079 1.00 77.44 124 PRO A N 1
ATOM 981 C CA . PRO A 1 124 ? 36.928 -11.637 -33.571 1.00 77.44 124 PRO A CA 1
ATOM 982 C C . PRO A 1 124 ? 38.012 -11.677 -32.490 1.00 77.44 124 PRO A C 1
ATOM 984 O O . PRO A 1 124 ? 38.203 -10.692 -31.772 1.00 77.44 124 PRO A O 1
ATOM 987 N N . ASP A 1 125 ? 38.750 -12.786 -32.410 1.00 73.75 125 ASP A N 1
ATOM 988 C CA . ASP A 1 125 ? 39.879 -12.908 -31.488 1.00 73.75 125 ASP A CA 1
ATOM 989 C C . ASP A 1 125 ? 40.930 -11.824 -31.772 1.00 73.75 125 ASP A C 1
ATOM 991 O O . ASP A 1 125 ? 41.358 -11.627 -32.913 1.00 73.75 125 ASP A O 1
ATOM 995 N N . ASP A 1 126 ? 41.370 -11.119 -30.724 1.00 71.19 126 ASP A N 1
ATOM 996 C CA . ASP A 1 126 ? 42.429 -10.118 -30.848 1.00 71.19 126 ASP A CA 1
ATOM 997 C C . ASP A 1 126 ? 43.763 -10.812 -31.157 1.00 71.19 126 ASP A C 1
ATOM 999 O O . ASP A 1 126 ? 44.412 -11.402 -30.287 1.00 71.19 126 ASP A O 1
ATOM 1003 N N . THR A 1 127 ? 44.186 -10.722 -32.416 1.00 68.06 127 THR A N 1
ATOM 1004 C CA . THR A 1 127 ? 45.432 -11.313 -32.913 1.00 68.06 127 THR A CA 1
ATOM 1005 C C . THR A 1 127 ? 46.676 -10.515 -32.510 1.00 68.06 127 THR A C 1
ATOM 1007 O O . THR A 1 127 ? 47.788 -10.851 -32.926 1.00 68.06 127 THR A O 1
ATOM 1010 N N . ARG A 1 128 ? 46.539 -9.437 -31.724 1.00 65.38 128 ARG A N 1
ATOM 1011 C CA . ARG A 1 128 ? 47.676 -8.647 -31.238 1.00 65.38 128 ARG A CA 1
ATOM 1012 C C . ARG A 1 128 ? 48.499 -9.421 -30.208 1.00 65.38 128 ARG A C 1
ATOM 1014 O O . ARG A 1 128 ? 47.986 -10.084 -29.296 1.00 65.38 128 ARG A O 1
ATOM 1021 N N . SER A 1 129 ? 49.821 -9.277 -30.314 1.00 69.38 129 SER A N 1
ATOM 1022 C CA . SER A 1 129 ? 50.762 -9.840 -29.342 1.00 69.38 129 SER A CA 1
ATOM 1023 C C . SER A 1 129 ? 50.463 -9.325 -27.927 1.00 69.38 129 SER A C 1
ATOM 1025 O O . SER A 1 129 ? 49.925 -8.230 -27.741 1.00 69.38 129 SER A O 1
ATOM 1027 N N . LYS A 1 130 ? 50.821 -10.108 -26.900 1.00 68.75 130 LYS A N 1
ATOM 1028 C CA . LYS A 1 130 ? 50.601 -9.734 -25.489 1.00 68.75 130 LYS A CA 1
ATOM 1029 C C . LYS A 1 130 ? 51.193 -8.356 -25.163 1.00 68.75 130 LYS A C 1
ATOM 1031 O O . LYS A 1 130 ? 50.575 -7.578 -24.446 1.00 68.75 130 LYS A O 1
ATOM 1036 N N . THR A 1 131 ? 52.352 -8.041 -25.739 1.00 64.56 131 THR A N 1
ATOM 1037 C CA . THR A 1 131 ? 53.019 -6.742 -25.596 1.00 64.56 131 THR A CA 1
ATOM 1038 C C . THR A 1 131 ? 52.239 -5.618 -26.280 1.00 64.56 131 THR A C 1
ATOM 1040 O O . THR A 1 131 ? 52.051 -4.569 -25.674 1.00 64.56 131 THR A O 1
ATOM 1043 N N . ALA A 1 132 ? 51.717 -5.838 -27.492 1.00 64.69 132 ALA A N 1
ATOM 1044 C CA . ALA A 1 132 ? 50.932 -4.838 -28.223 1.00 64.69 132 ALA A CA 1
ATOM 1045 C C . ALA A 1 132 ? 49.575 -4.534 -27.561 1.00 64.69 132 ALA A C 1
ATOM 1047 O O . ALA A 1 132 ? 49.080 -3.413 -27.658 1.00 64.69 132 ALA A O 1
ATOM 1048 N N . ARG A 1 133 ? 48.992 -5.499 -26.838 1.00 66.62 133 ARG A N 1
ATOM 1049 C CA . ARG A 1 133 ? 47.791 -5.275 -26.013 1.00 66.62 133 ARG A CA 1
ATOM 1050 C C . ARG A 1 133 ? 48.033 -4.334 -24.830 1.00 66.62 133 ARG A C 1
ATOM 1052 O O . ARG A 1 133 ? 47.121 -3.620 -24.437 1.00 66.62 133 ARG A O 1
ATOM 1059 N N . ILE A 1 134 ? 49.243 -4.336 -24.269 1.00 66.50 134 ILE A N 1
ATOM 1060 C CA . ILE A 1 134 ? 49.598 -3.540 -23.082 1.00 66.50 134 ILE A CA 1
ATOM 1061 C C . ILE A 1 134 ? 50.174 -2.178 -23.484 1.00 66.50 134 ILE A C 1
ATOM 1063 O O . ILE A 1 134 ? 49.833 -1.162 -22.890 1.00 66.50 134 ILE A O 1
ATOM 1067 N N . MET A 1 135 ? 51.038 -2.156 -24.498 1.00 63.69 135 MET A N 1
ATOM 1068 C CA . MET A 1 135 ? 51.841 -0.984 -24.866 1.00 63.69 135 MET A CA 1
ATOM 1069 C C . MET A 1 135 ? 51.276 -0.217 -26.072 1.00 63.69 135 MET A C 1
ATOM 1071 O O . MET A 1 135 ? 51.817 0.818 -26.457 1.00 63.69 135 MET A O 1
ATOM 1075 N N . GLY A 1 136 ? 50.196 -0.718 -26.678 1.00 64.75 136 GLY A N 1
ATOM 1076 C CA . GLY A 1 136 ? 49.734 -0.273 -27.987 1.00 64.75 136 GLY A CA 1
ATOM 1077 C C . GLY A 1 136 ? 50.575 -0.863 -29.124 1.00 64.75 136 GLY A C 1
ATOM 1078 O O . GLY A 1 136 ? 51.719 -1.279 -28.950 1.00 64.75 136 GLY A O 1
ATOM 1079 N N . ASP A 1 137 ? 49.973 -0.953 -30.305 1.00 60.78 137 ASP A N 1
ATOM 1080 C CA . ASP A 1 137 ? 50.624 -1.453 -31.517 1.00 60.78 137 ASP A CA 1
ATOM 1081 C C . ASP A 1 137 ? 51.699 -0.450 -31.982 1.00 60.78 137 ASP A C 1
ATOM 1083 O O . ASP A 1 137 ? 51.372 0.729 -32.129 1.00 60.78 137 ASP A O 1
ATOM 1087 N N . PRO A 1 138 ? 52.964 -0.861 -32.197 1.00 56.69 138 PRO A N 1
ATOM 1088 C CA . PRO A 1 138 ? 54.051 0.052 -32.564 1.00 56.69 138 PRO A CA 1
ATOM 1089 C C . PRO A 1 138 ? 53.877 0.691 -33.949 1.00 56.69 138 PRO A C 1
ATOM 1091 O O . PRO A 1 138 ? 54.645 1.584 -34.311 1.00 56.69 138 PRO A O 1
ATOM 1094 N N . LEU A 1 139 ? 52.888 0.255 -34.736 1.00 55.03 139 LEU A N 1
ATOM 1095 C CA . LEU A 1 139 ? 52.566 0.893 -36.003 1.00 55.03 139 LEU A CA 1
ATOM 1096 C C . LEU A 1 139 ? 51.983 2.304 -35.777 1.00 55.03 139 LEU A C 1
ATOM 1098 O O . LEU A 1 139 ? 50.992 2.454 -35.049 1.00 55.03 139 LEU A O 1
ATOM 1102 N N . PRO A 1 140 ? 52.551 3.344 -36.423 1.00 53.84 140 PRO A N 1
ATOM 1103 C CA . PRO A 1 140 ? 52.049 4.709 -36.307 1.00 53.84 140 PRO A CA 1
ATOM 1104 C C . PRO A 1 140 ? 50.566 4.771 -36.704 1.00 53.84 140 PRO A C 1
ATOM 1106 O O . PRO A 1 140 ? 50.158 4.222 -37.726 1.00 53.84 140 PRO A O 1
ATOM 1109 N N . GLY A 1 141 ? 49.748 5.407 -35.862 1.00 56.59 141 GLY A N 1
ATOM 1110 C CA . GLY A 1 141 ? 48.299 5.533 -36.040 1.00 56.59 141 GLY A CA 1
ATOM 1111 C C . GLY A 1 141 ? 47.443 4.362 -35.533 1.00 56.59 141 GLY A C 1
ATOM 1112 O O . GLY A 1 141 ? 46.220 4.432 -35.648 1.00 56.59 141 GLY A O 1
ATOM 1113 N N . ARG A 1 142 ? 48.034 3.296 -34.966 1.00 57.12 142 ARG A N 1
ATOM 1114 C CA . ARG A 1 142 ? 47.297 2.129 -34.422 1.00 57.12 142 ARG A CA 1
ATOM 1115 C C . ARG A 1 142 ? 47.403 1.941 -32.906 1.00 57.12 142 ARG A C 1
ATOM 1117 O O . ARG A 1 142 ? 46.711 1.074 -32.357 1.00 57.12 142 ARG A O 1
ATOM 1124 N N . SER A 1 143 ? 48.240 2.733 -32.239 1.00 58.50 143 SER A N 1
ATOM 1125 C CA . SER A 1 143 ? 48.366 2.746 -30.782 1.00 58.50 143 SER A CA 1
ATOM 1126 C C . SER A 1 143 ? 47.346 3.688 -30.142 1.00 58.50 143 SER A C 1
ATOM 1128 O O . SER A 1 143 ? 47.178 4.821 -30.587 1.00 58.50 143 SER A O 1
ATOM 1130 N N . ALA A 1 144 ? 46.722 3.242 -29.047 1.00 56.16 144 ALA A N 1
ATOM 1131 C CA . ALA A 1 144 ? 45.900 4.092 -28.180 1.00 56.16 144 ALA A CA 1
ATOM 1132 C C . ALA A 1 144 ? 46.713 5.214 -27.495 1.00 56.16 144 ALA A C 1
ATOM 1134 O O . ALA A 1 144 ? 46.129 6.145 -26.952 1.00 56.16 144 ALA A O 1
ATOM 1135 N N . LEU A 1 145 ? 48.049 5.126 -27.536 1.00 53.28 145 LEU A N 1
ATOM 1136 C CA . LEU A 1 145 ? 48.989 6.121 -27.016 1.00 53.28 145 LEU A CA 1
ATOM 1137 C C . LEU A 1 145 ? 49.533 7.065 -28.107 1.00 53.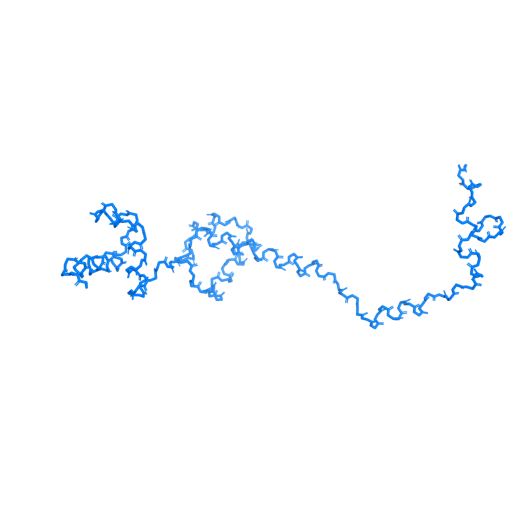28 145 LEU A C 1
ATOM 1139 O O . LEU A 1 145 ? 50.315 7.961 -27.792 1.00 53.28 145 LEU A O 1
ATOM 1143 N N . ASP A 1 146 ? 49.170 6.883 -29.385 1.00 57.75 146 ASP A N 1
ATOM 1144 C CA . ASP A 1 146 ? 49.653 7.757 -30.463 1.00 57.75 146 ASP A CA 1
ATOM 1145 C C . ASP A 1 146 ? 48.907 9.103 -30.443 1.00 57.75 146 ASP A C 1
ATOM 1147 O O . ASP A 1 146 ? 47.822 9.258 -31.005 1.00 57.75 146 ASP A O 1
ATOM 1151 N N . MET A 1 147 ? 49.503 10.096 -29.778 1.0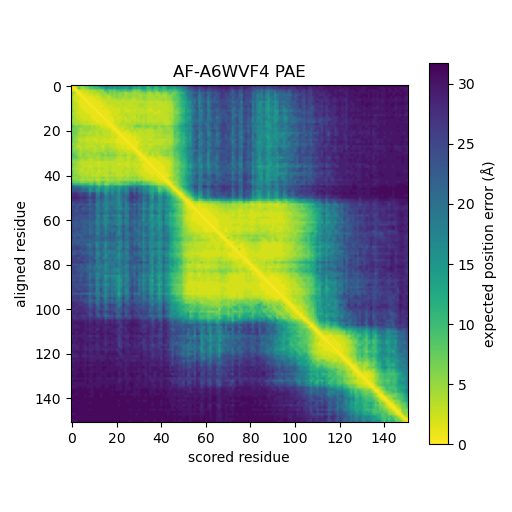0 53.97 147 MET A N 1
ATOM 1152 C CA . MET A 1 147 ? 48.944 11.446 -29.626 1.00 53.97 147 MET A CA 1
ATOM 1153 C C . MET A 1 147 ? 48.990 12.298 -30.907 1.00 53.97 147 MET A C 1
ATOM 1155 O O . MET A 1 147 ? 48.495 13.423 -30.905 1.00 53.97 147 MET A O 1
ATOM 1159 N N . ARG A 1 148 ? 49.515 11.786 -32.032 1.00 59.88 148 ARG A N 1
ATOM 1160 C CA . ARG A 1 148 ? 49.538 12.512 -33.322 1.00 59.88 148 ARG A CA 1
ATOM 1161 C C . ARG A 1 148 ? 48.153 12.731 -33.951 1.00 59.88 148 ARG A C 1
ATOM 1163 O O . ARG A 1 148 ? 48.063 13.375 -34.988 1.00 59.88 148 ARG A O 1
ATOM 1170 N N . ARG A 1 149 ? 47.081 12.221 -33.333 1.00 49.94 149 ARG A N 1
ATOM 1171 C CA . ARG A 1 149 ? 45.677 12.487 -33.698 1.00 49.94 149 ARG A CA 1
ATOM 1172 C C . ARG A 1 149 ? 45.016 13.628 -32.907 1.00 49.94 149 ARG A C 1
ATOM 1174 O O . ARG A 1 149 ? 43.850 13.905 -33.154 1.00 49.94 149 ARG A O 1
ATOM 1181 N N . ALA A 1 150 ? 45.713 14.251 -31.954 1.00 48.41 150 ALA A N 1
ATOM 1182 C CA . ALA A 1 150 ? 45.172 15.326 -31.114 1.00 48.41 150 ALA A CA 1
ATOM 1183 C C . ALA A 1 150 ? 45.431 16.745 -31.673 1.00 48.41 150 ALA A C 1
ATOM 1185 O O . ALA A 1 150 ? 45.579 17.687 -30.896 1.00 48.41 150 ALA A O 1
ATOM 1186 N N . ALA A 1 151 ? 45.496 16.890 -33.001 1.00 43.72 151 ALA A N 1
ATOM 1187 C CA . ALA A 1 151 ? 45.580 18.170 -33.706 1.00 43.72 151 ALA A CA 1
ATOM 1188 C C . ALA A 1 151 ? 44.494 18.246 -34.784 1.00 43.72 151 ALA A C 1
ATOM 1190 O O . ALA A 1 151 ? 44.314 17.226 -35.490 1.00 43.72 151 ALA A O 1
#